Protein AF-A0A7S2Q828-F1 (afdb_monomer_lite)

Sequence (145 aa):
KKAADKLAKEAKARAAALAAEKKAEKKDGAEDKGEEAKKAEEAAEEEEEEVEVDFAGLDIFGAEDVLDLGGGMPLFRDFAPEDWAMLGLRFELHLLAHAFRHDVDDPERPGVHTDHLAFYFQKYFGRALQAKDYGRETVEELVGL

Radius of gyration: 26.67 Å; chains: 1; bounding box: 60×39×65 Å

pLDDT: mean 77.75, std 20.39, range [32.34, 96.88]

Structure (mmCIF, N/CA/C/O backbone):
data_AF-A0A7S2Q828-F1
#
_entry.id   AF-A0A7S2Q828-F1
#
loop_
_atom_site.group_PDB
_atom_site.id
_atom_site.type_symbol
_atom_site.label_atom_id
_atom_site.label_alt_id
_atom_site.label_comp_id
_atom_site.label_asym_id
_atom_site.label_entity_id
_atom_site.label_seq_id
_atom_site.pdbx_PDB_ins_code
_atom_site.Cartn_x
_atom_site.Cartn_y
_atom_site.Cartn_z
_atom_site.occupancy
_atom_site.B_iso_or_equiv
_atom_site.auth_seq_id
_atom_site.auth_comp_id
_atom_site.auth_asym_id
_atom_site.auth_atom_id
_atom_site.pdbx_PDB_model_num
ATOM 1 N N . LYS A 1 1 ? 28.786 7.776 7.416 1.00 54.12 1 LYS A N 1
ATOM 2 C CA . LYS A 1 1 ? 28.414 9.042 6.727 1.00 54.12 1 LYS A CA 1
ATOM 3 C C . LYS A 1 1 ? 29.603 9.740 6.051 1.00 54.12 1 LYS A C 1
ATOM 5 O O . LYS A 1 1 ? 29.590 9.792 4.837 1.00 54.12 1 LYS A O 1
ATOM 10 N N . LYS A 1 2 ? 30.689 10.134 6.745 1.00 53.88 2 LYS A N 1
ATOM 11 C CA . LYS A 1 2 ? 31.824 10.869 6.118 1.00 53.88 2 LYS A CA 1
ATOM 12 C C . LYS A 1 2 ? 32.568 10.165 4.956 1.00 53.88 2 LYS A C 1
ATOM 14 O O . LYS A 1 2 ? 33.152 10.854 4.130 1.00 53.88 2 LYS A O 1
ATOM 19 N N . ALA A 1 3 ? 32.562 8.831 4.880 1.00 51.34 3 ALA A N 1
ATOM 20 C CA . ALA A 1 3 ? 33.223 8.089 3.795 1.00 51.34 3 ALA A CA 1
ATOM 21 C C . ALA A 1 3 ? 32.425 8.098 2.475 1.00 51.34 3 ALA A C 1
ATOM 23 O O . ALA A 1 3 ? 33.013 8.242 1.408 1.00 51.34 3 ALA A O 1
ATOM 24 N N . ALA A 1 4 ? 31.091 8.028 2.550 1.00 54.91 4 ALA A N 1
ATOM 25 C CA . ALA A 1 4 ? 30.215 8.050 1.377 1.00 54.91 4 ALA A CA 1
ATOM 26 C C . ALA A 1 4 ? 30.190 9.440 0.715 1.00 54.91 4 ALA A C 1
ATOM 28 O O . ALA A 1 4 ? 30.289 9.550 -0.504 1.00 54.91 4 ALA A O 1
ATOM 29 N N . ASP A 1 5 ? 30.189 10.505 1.524 1.00 59.19 5 ASP A N 1
ATOM 30 C CA . ASP A 1 5 ? 30.241 11.884 1.019 1.00 59.19 5 ASP A CA 1
ATOM 31 C C . ASP A 1 5 ? 31.585 12.212 0.346 1.00 59.19 5 ASP A C 1
ATOM 33 O O . ASP A 1 5 ? 31.639 13.010 -0.591 1.00 59.19 5 ASP A O 1
ATOM 37 N N . LYS A 1 6 ? 32.683 11.582 0.792 1.00 59.44 6 LYS A N 1
ATOM 38 C CA . LYS A 1 6 ? 34.010 11.743 0.180 1.00 59.44 6 LYS A CA 1
ATOM 39 C C . LYS A 1 6 ? 34.083 11.051 -1.186 1.00 59.44 6 LYS A C 1
ATOM 41 O O . LYS A 1 6 ? 34.536 11.672 -2.145 1.00 59.44 6 LYS A O 1
ATOM 46 N N . LEU A 1 7 ? 33.559 9.828 -1.289 1.00 58.34 7 LEU A N 1
ATOM 47 C CA . LEU A 1 7 ? 33.514 9.063 -2.540 1.00 58.34 7 LEU A CA 1
ATOM 48 C C . LEU A 1 7 ? 32.617 9.728 -3.593 1.00 58.34 7 LEU A C 1
ATOM 50 O O . LEU A 1 7 ? 33.008 9.835 -4.753 1.00 58.34 7 LEU A O 1
ATOM 54 N N . ALA A 1 8 ? 31.467 10.276 -3.189 1.00 65.25 8 ALA A N 1
ATOM 55 C CA . ALA A 1 8 ? 30.589 11.020 -4.093 1.00 65.25 8 ALA A CA 1
ATOM 56 C C . ALA A 1 8 ? 31.247 12.308 -4.627 1.00 65.25 8 ALA A C 1
ATOM 58 O O . ALA A 1 8 ? 31.061 12.686 -5.787 1.00 65.25 8 ALA A O 1
ATOM 59 N N . LYS A 1 9 ? 32.057 12.982 -3.800 1.00 68.19 9 LYS A N 1
ATOM 60 C CA . LYS A 1 9 ? 32.756 14.214 -4.190 1.00 68.19 9 LYS A CA 1
ATOM 61 C C . LYS A 1 9 ? 33.951 13.939 -5.112 1.00 68.19 9 LYS A C 1
ATOM 63 O O . LYS A 1 9 ? 34.165 14.699 -6.055 1.00 68.19 9 LYS A O 1
ATOM 68 N N . GLU A 1 10 ? 34.678 12.844 -4.891 1.00 63.25 10 GLU A N 1
ATOM 69 C CA . GLU A 1 10 ? 35.773 12.390 -5.763 1.00 63.25 10 GLU A CA 1
ATOM 70 C C . GLU A 1 10 ? 35.251 11.880 -7.118 1.00 63.25 10 GLU A C 1
ATOM 72 O O . GLU A 1 10 ? 35.808 12.236 -8.158 1.00 63.25 10 GLU A O 1
ATOM 77 N N . ALA A 1 11 ? 34.125 11.158 -7.138 1.00 60.09 11 ALA A N 1
ATOM 78 C CA . ALA A 1 11 ? 33.477 10.717 -8.374 1.00 60.09 11 ALA A CA 1
ATOM 79 C C . ALA A 1 11 ? 33.010 11.901 -9.240 1.00 60.09 11 ALA A C 1
ATOM 81 O O . ALA A 1 11 ? 33.242 11.929 -10.450 1.00 60.09 11 ALA A O 1
ATOM 82 N N . LYS A 1 12 ? 32.430 12.935 -8.615 1.00 67.88 12 LYS A N 1
ATOM 83 C CA . LYS A 1 12 ? 31.967 14.136 -9.326 1.00 67.88 12 LYS A CA 1
ATOM 84 C C . LYS A 1 12 ? 33.122 14.980 -9.877 1.00 67.88 12 LYS A C 1
ATOM 86 O O . LYS A 1 12 ? 33.007 15.526 -10.973 1.00 67.88 12 LYS A O 1
ATOM 91 N N . ALA A 1 13 ? 34.245 15.057 -9.159 1.00 64.19 13 ALA A N 1
ATOM 92 C CA . ALA A 1 13 ? 35.448 15.741 -9.634 1.00 64.19 13 ALA A CA 1
ATOM 93 C C . ALA A 1 13 ? 36.102 15.006 -10.820 1.00 64.19 13 ALA A C 1
ATOM 95 O O . ALA A 1 13 ? 36.531 15.646 -11.780 1.00 64.19 13 ALA A O 1
ATOM 96 N N . ARG A 1 14 ? 36.113 13.666 -10.798 1.00 66.50 14 ARG A N 1
ATOM 97 C CA . ARG A 1 14 ? 36.682 12.840 -11.873 1.00 66.50 14 ARG A CA 1
ATOM 98 C C . ARG A 1 14 ? 35.833 12.875 -13.148 1.00 66.50 14 ARG A C 1
ATOM 100 O O . ARG A 1 14 ? 36.385 12.981 -14.239 1.00 66.50 14 ARG A O 1
ATOM 107 N N . ALA A 1 15 ? 34.506 12.889 -13.014 1.00 61.84 15 ALA A N 1
ATOM 108 C CA . ALA A 1 15 ? 33.587 13.053 -14.142 1.00 61.84 15 ALA A CA 1
ATOM 109 C C . ALA A 1 15 ? 33.715 14.436 -14.810 1.00 61.84 15 ALA A C 1
ATOM 111 O O . ALA A 1 15 ? 33.681 14.541 -16.035 1.00 61.84 15 ALA A O 1
ATOM 112 N N . ALA A 1 16 ? 33.925 15.496 -14.021 1.00 65.38 16 ALA A N 1
ATOM 113 C CA . ALA A 1 16 ? 34.131 16.844 -14.549 1.00 65.38 16 ALA A CA 1
ATOM 114 C C . ALA A 1 16 ? 35.477 16.996 -15.284 1.00 65.38 16 ALA A C 1
ATOM 116 O O . ALA A 1 16 ? 35.530 17.667 -16.314 1.00 65.38 16 ALA A O 1
ATOM 117 N N . ALA A 1 17 ? 36.541 16.342 -14.802 1.00 62.62 17 ALA A N 1
ATOM 118 C CA . ALA A 1 17 ? 37.846 16.337 -15.466 1.00 62.62 17 ALA A CA 1
ATOM 119 C C . ALA A 1 17 ? 37.803 15.585 -16.809 1.00 62.62 17 ALA A C 1
ATOM 121 O O . ALA A 1 17 ? 38.225 16.128 -17.826 1.00 62.62 17 ALA A O 1
ATOM 122 N N . LEU A 1 18 ? 37.180 14.400 -16.843 1.00 57.97 18 LEU A N 1
ATOM 123 C CA . LEU A 1 18 ? 37.020 13.599 -18.066 1.00 57.97 18 LEU A CA 1
ATOM 124 C C . LEU A 1 18 ? 36.160 14.299 -19.132 1.00 57.97 18 LEU A C 1
ATOM 126 O O . LEU A 1 18 ? 36.413 14.166 -20.329 1.00 57.97 18 LEU A O 1
ATOM 130 N N . ALA A 1 19 ? 35.159 15.078 -18.716 1.00 64.25 19 ALA A N 1
ATOM 131 C CA . ALA A 1 19 ? 34.332 15.862 -19.632 1.00 64.25 19 ALA A CA 1
ATOM 132 C C . ALA A 1 19 ? 35.061 17.099 -20.192 1.00 64.25 19 ALA A C 1
ATOM 134 O O . ALA A 1 19 ? 34.761 17.534 -21.306 1.00 64.25 19 ALA A O 1
ATOM 135 N N . ALA A 1 20 ? 36.008 17.664 -19.437 1.00 61.25 20 ALA A N 1
ATOM 136 C CA . ALA A 1 20 ? 36.848 18.766 -19.897 1.00 61.25 20 ALA A CA 1
ATOM 137 C C . ALA A 1 20 ? 37.927 18.280 -20.881 1.00 61.25 20 ALA A C 1
ATOM 139 O O . ALA A 1 20 ? 38.139 18.931 -21.903 1.00 61.25 20 ALA A O 1
ATOM 140 N N . GLU A 1 21 ? 38.521 17.106 -20.639 1.00 54.66 21 GLU A N 1
ATOM 141 C CA . GLU A 1 21 ? 39.500 16.471 -21.537 1.00 54.66 21 GLU A CA 1
ATOM 142 C C . GLU A 1 21 ? 38.867 16.103 -22.891 1.00 54.66 21 GLU A C 1
ATOM 144 O O . GLU A 1 21 ? 39.352 16.526 -23.940 1.00 54.66 21 GLU A O 1
ATOM 149 N N . LYS A 1 22 ? 37.676 15.479 -22.878 1.00 55.66 22 LYS A N 1
ATOM 150 C CA . LYS A 1 22 ? 36.926 15.146 -24.107 1.00 55.66 22 LYS A CA 1
ATOM 151 C C . LYS A 1 22 ? 36.447 16.366 -24.909 1.00 55.66 22 LYS A C 1
ATOM 153 O O . LYS A 1 22 ? 36.141 16.233 -26.093 1.00 55.66 22 LYS A O 1
ATOM 158 N N . LYS A 1 23 ? 36.346 17.551 -24.291 1.00 54.47 23 LYS A N 1
ATOM 159 C CA . LYS A 1 23 ? 35.996 18.806 -24.985 1.00 54.47 23 LYS A CA 1
ATOM 160 C C . LYS A 1 23 ? 37.216 19.555 -25.520 1.00 54.47 23 LYS A C 1
ATOM 162 O O . LYS A 1 23 ? 37.066 20.285 -26.496 1.00 54.47 23 LYS A O 1
ATOM 167 N N . ALA A 1 24 ? 38.391 19.371 -24.919 1.00 44.09 24 ALA A N 1
ATOM 168 C CA . ALA A 1 24 ? 39.639 19.956 -25.401 1.00 44.09 24 ALA A CA 1
ATOM 169 C C . ALA A 1 24 ? 40.196 19.212 -26.632 1.00 44.09 24 ALA A C 1
ATOM 171 O O . ALA A 1 24 ? 40.738 19.858 -27.521 1.00 44.09 24 ALA A O 1
ATOM 172 N N . GLU A 1 25 ? 39.978 17.895 -26.746 1.00 44.53 25 GLU A N 1
ATOM 173 C CA . GLU A 1 25 ? 40.412 17.100 -27.913 1.00 44.53 25 GLU A CA 1
ATOM 174 C C . GLU A 1 25 ? 39.553 17.284 -29.179 1.00 44.53 25 GLU A C 1
ATOM 176 O O . GLU A 1 25 ? 39.953 16.866 -30.261 1.00 44.53 25 GLU A O 1
ATOM 181 N N . LYS A 1 26 ? 38.376 17.922 -29.094 1.00 45.69 26 LYS A N 1
ATOM 182 C CA . LYS A 1 26 ? 37.412 17.999 -30.213 1.00 45.69 26 LYS A CA 1
ATOM 183 C C . LYS A 1 26 ? 37.469 19.299 -31.023 1.00 45.69 26 LYS A C 1
ATOM 185 O O . LYS A 1 26 ? 36.464 19.704 -31.609 1.00 45.69 26 LYS A O 1
ATOM 190 N N . LYS A 1 27 ? 38.622 19.974 -31.049 1.00 44.56 27 LYS A N 1
ATOM 191 C CA . LYS A 1 27 ? 38.798 21.223 -31.802 1.00 44.56 27 LYS A CA 1
ATOM 192 C C . LYS A 1 27 ? 40.127 21.292 -32.565 1.00 44.56 27 LYS A C 1
ATOM 194 O O . LYS A 1 27 ? 40.841 22.267 -32.397 1.00 44.56 27 LYS A O 1
ATOM 199 N N . ASP A 1 28 ? 40.429 20.298 -33.405 1.00 37.06 28 ASP A N 1
ATOM 200 C CA . ASP A 1 28 ? 41.150 20.531 -34.672 1.00 37.06 28 ASP A CA 1
ATOM 201 C C . ASP A 1 28 ? 41.112 19.312 -35.626 1.00 37.06 28 ASP A C 1
ATOM 203 O O . ASP A 1 28 ? 41.325 18.189 -35.185 1.00 37.06 28 ASP A O 1
ATOM 207 N N . GLY A 1 29 ? 40.840 19.565 -36.917 1.00 32.34 29 GLY A N 1
ATOM 208 C CA . GLY A 1 29 ? 41.130 18.723 -38.104 1.00 32.34 29 GLY A CA 1
ATOM 209 C C . GLY A 1 29 ? 40.473 17.331 -38.208 1.00 32.34 29 GLY A C 1
ATOM 210 O O . GLY A 1 29 ? 40.922 16.391 -37.571 1.00 32.3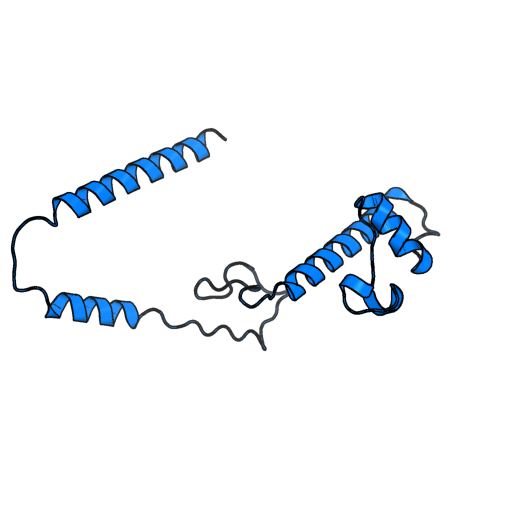4 29 GLY A O 1
ATOM 211 N N . ALA A 1 30 ? 39.352 17.131 -38.909 1.00 46.12 30 ALA A N 1
ATOM 212 C CA . ALA A 1 30 ? 39.180 17.066 -40.374 1.00 46.12 30 ALA A CA 1
ATOM 213 C C . ALA A 1 30 ? 39.611 15.725 -41.021 1.00 46.12 30 ALA A C 1
ATOM 215 O O . ALA A 1 30 ? 40.792 15.418 -41.094 1.00 46.12 30 ALA A O 1
ATOM 216 N N . GLU A 1 31 ? 38.589 15.007 -41.516 1.00 41.44 31 GLU A N 1
ATOM 217 C CA . GLU A 1 31 ? 38.597 14.064 -42.652 1.00 41.44 31 GLU A CA 1
ATOM 218 C C . GLU A 1 31 ? 39.524 12.836 -42.566 1.00 41.44 31 GLU A C 1
ATOM 220 O O . GLU A 1 31 ? 40.671 12.916 -42.974 1.00 41.44 31 GLU A O 1
ATOM 225 N N . ASP A 1 32 ? 38.976 11.708 -42.074 1.00 44.22 32 ASP A N 1
ATOM 226 C CA . ASP A 1 32 ? 39.298 10.289 -42.410 1.00 44.22 32 ASP A CA 1
ATOM 227 C C . ASP A 1 32 ? 39.145 9.365 -41.174 1.00 44.22 32 ASP A C 1
ATOM 229 O O . ASP A 1 32 ? 40.099 8.814 -40.638 1.00 44.22 32 ASP A O 1
ATOM 233 N N . LYS A 1 33 ? 37.928 9.2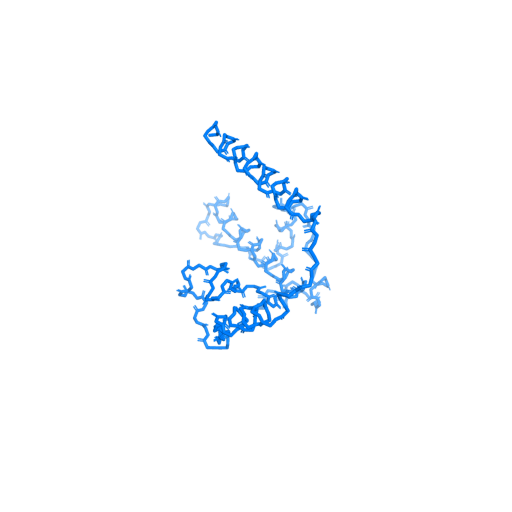80 -40.614 1.00 40.38 33 LYS A N 1
ATOM 234 C CA . LYS A 1 33 ? 37.583 8.441 -39.436 1.00 40.38 33 LYS A CA 1
ATOM 235 C C . LYS A 1 33 ? 36.142 7.902 -39.488 1.00 40.38 33 LYS A C 1
ATOM 237 O O . LYS A 1 33 ? 35.558 7.552 -38.466 1.00 40.38 33 LYS A O 1
ATOM 242 N N . GLY A 1 34 ? 35.536 7.901 -40.677 1.00 37.41 34 GLY A N 1
ATOM 243 C CA . GLY A 1 34 ? 34.114 7.592 -40.861 1.00 37.41 34 GLY A CA 1
ATOM 244 C C . GLY A 1 34 ? 33.772 6.099 -40.850 1.00 37.41 34 GLY A C 1
ATOM 245 O O . GLY A 1 34 ? 32.672 5.748 -40.439 1.00 37.41 34 GLY A O 1
ATOM 246 N N . GLU A 1 35 ? 34.691 5.222 -41.267 1.00 41.41 35 GLU A N 1
ATOM 247 C CA . GLU A 1 35 ? 34.411 3.781 -41.409 1.00 41.41 35 GLU A CA 1
ATOM 248 C C . GLU A 1 35 ? 34.763 2.950 -40.166 1.00 41.41 35 GLU A C 1
ATOM 250 O O . GLU A 1 35 ? 33.999 2.059 -39.805 1.00 41.41 35 GLU A O 1
ATOM 255 N N . GLU A 1 36 ? 35.848 3.257 -39.446 1.00 40.53 36 GLU A N 1
ATOM 256 C CA . GLU A 1 36 ? 36.191 2.538 -38.202 1.00 40.53 36 GLU A CA 1
ATOM 257 C C . GLU A 1 36 ? 35.278 2.907 -37.026 1.00 40.53 36 GLU A C 1
ATOM 259 O O . GLU A 1 36 ? 34.985 2.056 -36.191 1.00 40.53 36 GLU A O 1
ATOM 264 N N . ALA A 1 37 ? 34.776 4.148 -36.977 1.00 45.31 37 ALA A N 1
ATOM 265 C CA . ALA A 1 37 ? 33.814 4.560 -35.957 1.00 45.31 37 ALA A CA 1
ATOM 266 C C . ALA A 1 37 ? 32.455 3.872 -36.151 1.00 45.31 37 ALA A C 1
ATOM 268 O O . ALA A 1 37 ? 31.872 3.421 -35.175 1.00 45.31 37 ALA A O 1
ATOM 269 N N . LYS A 1 38 ? 31.999 3.701 -37.401 1.00 47.97 38 LYS A N 1
ATOM 270 C CA . LYS A 1 38 ? 30.752 2.983 -37.701 1.00 47.97 38 LYS A CA 1
ATOM 271 C C . LYS A 1 38 ? 30.829 1.496 -37.373 1.00 47.97 38 LYS A C 1
ATOM 273 O O . LYS A 1 38 ? 29.878 0.952 -36.839 1.00 47.97 38 LYS A O 1
ATOM 278 N N . LYS A 1 39 ? 31.972 0.860 -37.634 1.00 45.78 39 LYS A N 1
ATOM 279 C CA . LYS A 1 39 ? 32.158 -0.575 -37.385 1.00 45.78 39 LYS A CA 1
ATOM 280 C C . LYS A 1 39 ? 32.342 -0.914 -35.900 1.00 45.78 39 LYS A C 1
ATOM 282 O O . LYS A 1 39 ? 32.043 -2.026 -35.490 1.00 45.78 39 LYS A O 1
ATOM 287 N N . ALA A 1 40 ? 32.834 0.036 -35.103 1.00 46.09 40 ALA A N 1
ATOM 288 C CA . ALA A 1 40 ? 32.906 -0.084 -33.647 1.00 46.09 40 ALA A CA 1
ATOM 289 C C . ALA A 1 40 ? 31.582 0.283 -32.952 1.00 46.09 40 ALA A C 1
ATOM 291 O O . ALA A 1 40 ? 31.326 -0.210 -31.861 1.00 46.09 40 ALA A O 1
ATOM 292 N N . GLU A 1 41 ? 30.754 1.129 -33.573 1.00 44.41 41 GLU A N 1
ATOM 293 C CA . GLU A 1 41 ? 29.400 1.445 -33.102 1.00 44.41 41 GLU A CA 1
ATOM 294 C C . GLU A 1 41 ? 28.435 0.293 -33.438 1.00 44.41 41 GLU A C 1
ATOM 296 O O . GLU A 1 41 ? 27.753 -0.173 -32.538 1.00 44.41 41 GLU A O 1
ATOM 301 N N . GLU A 1 42 ? 28.503 -0.294 -34.644 1.00 40.44 42 GLU A N 1
ATOM 302 C CA . GLU A 1 42 ? 27.748 -1.514 -35.004 1.00 40.44 42 GLU A CA 1
ATOM 303 C C . GLU A 1 42 ? 28.164 -2.741 -34.169 1.00 40.44 42 GLU A C 1
ATOM 305 O O . GLU A 1 42 ? 27.307 -3.515 -33.763 1.00 40.44 42 GLU A O 1
ATOM 310 N N . ALA A 1 43 ? 29.451 -2.905 -33.832 1.00 43.16 43 ALA A N 1
ATOM 311 C CA . ALA A 1 43 ? 29.906 -4.023 -32.993 1.00 43.16 43 ALA A CA 1
ATOM 312 C C . ALA A 1 43 ? 29.620 -3.836 -31.488 1.00 43.16 43 ALA A C 1
ATOM 314 O O . ALA A 1 43 ? 29.617 -4.813 -30.747 1.00 43.16 43 ALA A O 1
ATOM 315 N N . ALA A 1 44 ? 29.402 -2.599 -31.026 1.00 43.81 44 ALA A N 1
ATOM 316 C CA . ALA A 1 44 ? 28.953 -2.322 -29.659 1.00 43.81 44 ALA A CA 1
ATOM 317 C C . ALA A 1 44 ? 27.420 -2.379 -29.527 1.00 43.81 44 ALA A C 1
ATOM 319 O O . ALA A 1 44 ? 26.920 -2.559 -28.422 1.00 43.81 44 ALA A O 1
ATOM 320 N N . GLU A 1 45 ? 26.694 -2.239 -30.639 1.00 42.81 45 GLU A N 1
ATOM 321 C CA . GLU A 1 45 ? 25.239 -2.413 -30.723 1.00 42.81 45 GLU A CA 1
ATOM 322 C C . GLU A 1 45 ? 24.848 -3.899 -30.913 1.00 42.81 45 GLU A C 1
ATOM 324 O O . GLU A 1 45 ? 23.741 -4.285 -30.559 1.00 42.81 45 GLU A O 1
ATOM 329 N N . GLU A 1 46 ? 25.764 -4.758 -31.392 1.00 39.91 46 GLU A N 1
ATOM 330 C CA . GLU A 1 46 ? 25.558 -6.215 -31.550 1.00 39.91 46 GLU A CA 1
ATOM 331 C C . GLU A 1 46 ? 25.830 -7.063 -30.283 1.00 39.91 46 GLU A C 1
ATOM 333 O O . GLU A 1 46 ? 25.522 -8.254 -30.288 1.00 39.91 46 GLU A O 1
ATOM 338 N N . GLU A 1 47 ? 26.386 -6.498 -29.200 1.00 43.69 47 GLU A N 1
ATOM 339 C CA . GLU A 1 47 ? 26.756 -7.247 -27.974 1.00 43.69 47 GLU A CA 1
ATOM 340 C C . GLU A 1 47 ? 25.933 -6.883 -26.720 1.00 43.69 47 GLU A C 1
ATOM 342 O O . GLU A 1 47 ? 26.192 -7.409 -25.636 1.00 43.69 47 GLU A O 1
ATOM 347 N N . GLU A 1 48 ? 24.894 -6.050 -26.845 1.00 49.50 48 GLU A N 1
ATOM 348 C CA . GLU A 1 48 ? 23.731 -6.201 -25.966 1.00 49.50 48 GLU A CA 1
ATOM 349 C C . GLU A 1 48 ? 22.938 -7.386 -26.517 1.00 49.50 48 GLU A C 1
ATOM 351 O O . GLU A 1 48 ? 21.990 -7.226 -27.279 1.00 49.50 48 GLU A O 1
ATOM 356 N N . GLU A 1 49 ? 23.367 -8.605 -26.168 1.00 51.06 49 GLU A N 1
ATOM 357 C CA . GLU A 1 49 ? 22.460 -9.751 -26.167 1.00 51.06 49 GLU A CA 1
ATOM 358 C C . GLU A 1 49 ? 21.236 -9.274 -25.376 1.00 51.06 49 GLU A C 1
ATOM 360 O O . GLU A 1 49 ? 21.322 -9.109 -24.156 1.00 51.06 49 GLU A O 1
ATOM 365 N N . GLU A 1 50 ? 20.146 -8.920 -26.069 1.00 57.94 50 GLU A N 1
ATOM 366 C CA . GLU A 1 50 ? 18.880 -8.581 -25.435 1.00 57.94 50 GLU A CA 1
ATOM 367 C C . GLU A 1 50 ? 18.525 -9.801 -24.595 1.00 57.94 50 GLU A C 1
ATOM 369 O O . GLU A 1 50 ? 18.078 -10.828 -25.107 1.00 57.94 50 GLU A O 1
ATOM 374 N N . VAL A 1 51 ? 18.823 -9.726 -23.297 1.00 64.56 51 VAL A N 1
ATOM 375 C CA . VAL A 1 51 ? 18.424 -10.745 -22.343 1.00 64.56 51 VAL A CA 1
ATOM 376 C C . VAL A 1 51 ? 16.908 -10.633 -22.284 1.00 64.56 51 VAL A C 1
ATOM 378 O O . VAL A 1 51 ? 16.353 -9.827 -21.537 1.00 64.56 51 VAL A O 1
ATOM 381 N N . GLU A 1 52 ? 16.239 -11.386 -23.155 1.00 72.88 52 GLU A N 1
ATOM 382 C CA . GLU A 1 52 ? 14.793 -11.519 -23.170 1.00 72.88 52 GLU A CA 1
ATOM 383 C C . GLU A 1 52 ? 14.392 -12.232 -21.878 1.00 72.88 52 GLU A C 1
ATOM 385 O O . GLU A 1 52 ? 14.445 -13.458 -21.754 1.00 72.88 52 GLU A O 1
ATOM 390 N N . VAL A 1 53 ? 14.035 -11.441 -20.870 1.00 79.81 53 VAL A N 1
ATOM 391 C CA . VAL A 1 53 ? 13.462 -11.955 -19.630 1.00 79.81 53 VAL A CA 1
ATOM 392 C C . VAL A 1 53 ? 12.025 -12.384 -19.925 1.00 79.81 53 VAL A C 1
ATOM 394 O O . VAL A 1 53 ? 11.173 -11.559 -20.254 1.00 79.81 53 VAL A O 1
ATOM 397 N N . ASP A 1 54 ? 11.733 -13.679 -19.790 1.00 83.44 54 ASP A N 1
ATOM 398 C CA . ASP A 1 54 ? 10.362 -14.193 -19.854 1.00 83.44 54 ASP A CA 1
ATOM 399 C C . ASP A 1 54 ? 9.605 -13.862 -18.558 1.00 83.44 54 ASP A C 1
ATOM 401 O O . ASP A 1 54 ? 9.630 -14.614 -17.582 1.00 83.44 54 ASP A O 1
ATOM 405 N N . PHE A 1 55 ? 8.896 -12.732 -18.555 1.00 84.25 55 PHE A N 1
ATOM 406 C CA . PHE A 1 55 ? 8.047 -12.321 -17.432 1.00 84.25 55 PHE A CA 1
ATOM 407 C C . PHE A 1 55 ? 6.857 -13.257 -17.187 1.00 84.25 55 PHE A C 1
ATOM 409 O O . PHE A 1 55 ? 6.328 -13.273 -16.076 1.00 84.25 55 PHE A O 1
ATOM 416 N N . ALA A 1 56 ? 6.409 -14.029 -18.184 1.00 83.94 56 ALA A N 1
ATOM 417 C CA . ALA A 1 56 ? 5.248 -14.904 -18.031 1.00 83.94 56 ALA A CA 1
ATOM 418 C C . ALA A 1 56 ? 5.594 -16.185 -17.255 1.00 83.94 56 ALA A C 1
ATOM 420 O O . ALA A 1 56 ? 4.756 -16.698 -16.511 1.00 83.94 56 ALA A O 1
ATOM 421 N N . GLY A 1 57 ? 6.819 -16.691 -17.425 1.00 83.81 57 GLY A N 1
ATOM 422 C CA . GLY A 1 57 ? 7.346 -17.866 -16.727 1.00 83.81 57 GLY A CA 1
ATOM 423 C C . GLY A 1 57 ? 8.139 -17.566 -15.449 1.00 83.81 57 GLY A C 1
ATOM 424 O O . GLY A 1 57 ? 8.566 -18.504 -14.774 1.00 83.81 57 GLY A O 1
ATOM 425 N N . LEU A 1 58 ? 8.353 -16.291 -15.114 1.00 87.75 58 LEU A N 1
ATOM 426 C CA . LEU A 1 58 ? 9.205 -15.874 -14.002 1.00 87.75 58 LEU A CA 1
ATOM 427 C C . LEU A 1 58 ? 8.637 -16.275 -12.628 1.00 87.75 58 LEU A C 1
ATOM 429 O O . LEU A 1 58 ? 7.521 -15.902 -12.260 1.00 87.75 58 LEU A O 1
ATOM 433 N N . ASP A 1 59 ? 9.452 -16.953 -11.813 1.00 89.75 59 ASP A N 1
ATOM 434 C CA . ASP A 1 59 ? 9.165 -17.143 -10.387 1.00 89.75 59 ASP A CA 1
ATOM 435 C C . ASP A 1 59 ? 9.499 -15.869 -9.597 1.00 89.75 59 ASP A C 1
ATOM 437 O O . ASP A 1 59 ? 10.632 -15.637 -9.171 1.00 89.75 59 ASP A O 1
ATOM 441 N N . ILE A 1 60 ? 8.478 -15.045 -9.375 1.00 89.50 60 ILE A N 1
ATOM 442 C CA . ILE A 1 60 ? 8.598 -13.764 -8.670 1.00 89.50 60 ILE A CA 1
ATOM 443 C C . ILE A 1 60 ? 9.052 -13.891 -7.207 1.00 89.50 60 ILE A C 1
ATOM 445 O O . ILE A 1 60 ? 9.547 -12.916 -6.646 1.00 89.50 60 ILE A O 1
ATOM 449 N N . PHE A 1 61 ? 8.879 -15.053 -6.567 1.00 90.00 61 PHE A N 1
ATOM 450 C CA . PHE A 1 61 ? 9.300 -15.260 -5.175 1.00 90.00 61 PHE A CA 1
ATOM 451 C C . PHE A 1 61 ? 10.743 -15.758 -5.070 1.00 90.00 61 PHE A C 1
ATOM 453 O O . PHE A 1 61 ? 11.347 -15.643 -4.003 1.00 90.00 61 PHE A O 1
ATOM 460 N N . GLY A 1 62 ? 11.284 -16.299 -6.163 1.00 88.81 62 GLY A N 1
ATOM 461 C CA . GLY A 1 62 ? 12.671 -16.737 -6.285 1.00 88.81 62 GLY A CA 1
ATOM 462 C C . GLY A 1 62 ? 13.629 -15.659 -6.799 1.00 88.81 62 GLY A C 1
ATOM 463 O O . GLY A 1 62 ? 14.829 -15.913 -6.857 1.00 88.81 62 GLY A O 1
ATOM 464 N N . ALA A 1 63 ? 13.132 -14.474 -7.169 1.00 89.31 63 ALA A N 1
ATOM 465 C CA . ALA A 1 63 ? 13.963 -13.379 -7.663 1.00 89.31 63 ALA A CA 1
ATOM 466 C C . ALA A 1 63 ? 14.938 -12.877 -6.579 1.00 89.31 63 ALA A C 1
ATOM 468 O O . ALA A 1 63 ? 14.515 -12.386 -5.530 1.00 89.31 63 ALA A O 1
ATOM 469 N N . GLU A 1 64 ? 16.246 -12.988 -6.838 1.00 89.69 64 GLU A N 1
ATOM 470 C CA . GLU A 1 64 ? 17.295 -12.541 -5.908 1.00 89.69 64 GLU A CA 1
ATOM 471 C C . GLU A 1 64 ? 17.443 -11.012 -5.883 1.00 89.69 64 GLU A C 1
ATOM 473 O O . GLU A 1 64 ? 17.594 -10.427 -4.807 1.00 89.69 64 GLU A O 1
ATOM 478 N N . ASP A 1 65 ? 17.363 -10.363 -7.051 1.00 92.31 65 ASP A N 1
ATOM 479 C CA . ASP A 1 65 ? 17.388 -8.908 -7.196 1.00 92.31 65 ASP A CA 1
ATOM 480 C C . ASP A 1 65 ? 16.177 -8.426 -8.006 1.00 92.31 65 ASP A C 1
ATOM 482 O O . ASP A 1 65 ? 16.031 -8.688 -9.195 1.00 92.31 65 ASP A O 1
ATOM 486 N N . VAL A 1 66 ? 15.283 -7.688 -7.350 1.00 92.19 66 VAL A N 1
ATOM 487 C CA . VAL A 1 66 ? 14.079 -7.130 -7.985 1.00 92.19 66 VAL A CA 1
ATOM 488 C C . VAL A 1 66 ? 14.384 -5.973 -8.942 1.00 92.19 66 VAL A C 1
ATOM 490 O O . VAL A 1 66 ? 13.502 -5.562 -9.699 1.00 92.19 66 VAL A O 1
ATOM 493 N N . LEU A 1 67 ? 15.596 -5.413 -8.883 1.00 94.00 67 LEU A N 1
ATOM 494 C CA . LEU A 1 67 ? 16.048 -4.326 -9.749 1.00 94.00 67 LEU A CA 1
ATOM 495 C C . LEU A 1 67 ? 16.757 -4.829 -11.009 1.00 94.00 67 LEU A C 1
ATOM 497 O O . LEU A 1 67 ? 16.914 -4.043 -11.942 1.00 94.00 67 LEU A O 1
ATOM 501 N N . ASP A 1 68 ? 17.148 -6.102 -11.043 1.00 92.06 68 ASP A N 1
ATOM 502 C CA . ASP A 1 68 ? 17.830 -6.716 -12.178 1.00 92.06 68 ASP A CA 1
ATOM 503 C C . ASP A 1 68 ? 17.507 -8.213 -12.268 1.00 92.06 68 ASP A C 1
ATOM 505 O O . ASP A 1 68 ? 18.089 -9.051 -11.582 1.00 92.06 68 ASP A O 1
ATOM 509 N N . LEU A 1 69 ? 16.570 -8.545 -13.152 1.00 88.88 69 LEU A N 1
ATOM 510 C CA . LEU A 1 69 ? 16.207 -9.916 -13.507 1.00 88.88 69 LEU A CA 1
ATOM 511 C C . LEU A 1 69 ? 17.088 -10.489 -14.632 1.00 88.88 6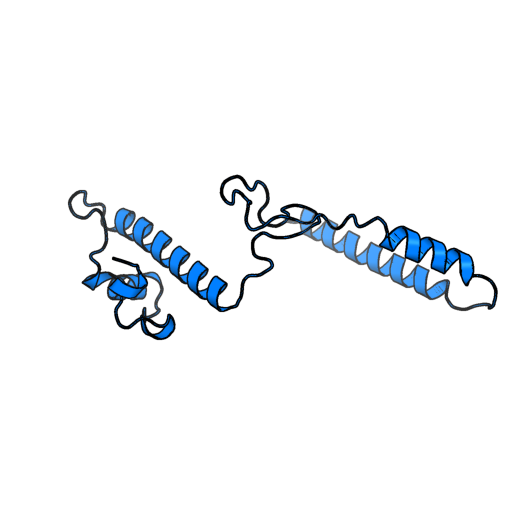9 LEU A C 1
ATOM 513 O O . LEU A 1 69 ? 16.859 -11.612 -15.080 1.00 88.88 69 LEU A O 1
ATOM 517 N N . GLY A 1 70 ? 18.068 -9.716 -15.106 1.00 85.50 70 GLY A N 1
ATOM 518 C CA . GLY A 1 70 ? 18.835 -9.959 -16.321 1.00 85.50 70 GLY A CA 1
ATOM 519 C C . GLY A 1 70 ? 18.835 -8.717 -17.214 1.00 85.50 70 GLY A C 1
ATOM 520 O O . GLY A 1 70 ? 17.805 -8.065 -17.392 1.00 85.50 70 GLY A O 1
ATOM 521 N N . GLY A 1 71 ? 19.999 -8.363 -17.766 1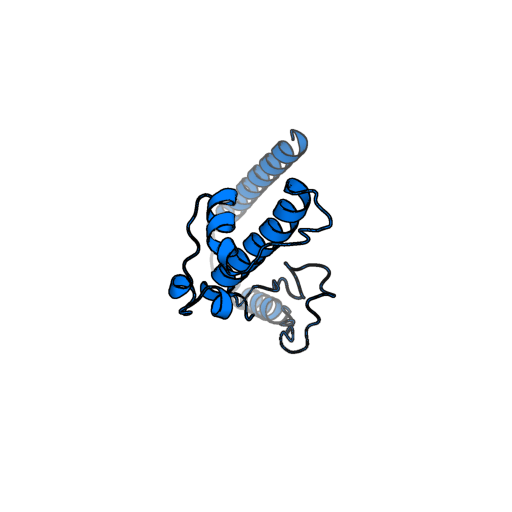.00 84.31 71 GLY A N 1
ATOM 522 C CA . GLY A 1 71 ? 20.135 -7.215 -18.672 1.00 84.31 71 GLY A CA 1
ATOM 523 C C . GLY A 1 71 ? 19.798 -5.855 -18.040 1.00 84.31 71 GLY A C 1
ATOM 524 O O . GLY A 1 71 ? 19.456 -4.920 -18.761 1.00 84.31 71 GLY A O 1
ATOM 525 N N . GLY A 1 72 ? 19.842 -5.724 -16.707 1.00 87.12 72 GLY A N 1
ATOM 526 C CA . GLY A 1 72 ? 19.466 -4.497 -15.998 1.00 87.12 72 GLY A CA 1
ATOM 527 C C . GLY A 1 72 ? 17.954 -4.260 -15.933 1.00 87.12 72 GLY A C 1
ATOM 528 O O . GLY A 1 72 ? 17.518 -3.120 -15.747 1.00 87.12 72 GLY A O 1
ATOM 529 N N . MET A 1 73 ? 17.142 -5.303 -16.136 1.00 90.56 73 MET A N 1
ATOM 530 C CA . MET A 1 73 ? 15.692 -5.182 -16.238 1.00 90.56 73 MET A CA 1
ATOM 531 C C . MET A 1 73 ? 14.998 -5.387 -14.880 1.00 90.56 73 MET A C 1
ATOM 533 O O . MET A 1 73 ? 15.046 -6.491 -14.341 1.00 90.56 73 MET A O 1
ATOM 537 N N . PRO A 1 74 ? 14.305 -4.379 -14.316 1.00 93.50 74 PRO A N 1
ATOM 538 C CA . PRO A 1 74 ? 13.625 -4.535 -13.034 1.00 93.50 74 PRO A CA 1
ATOM 539 C C . PRO A 1 74 ? 12.298 -5.291 -13.175 1.00 93.50 74 PRO A C 1
ATOM 541 O O . PRO A 1 74 ? 11.600 -5.173 -14.182 1.00 93.50 74 PRO A O 1
ATOM 544 N N . LEU A 1 75 ? 11.879 -5.970 -12.103 1.00 92.88 75 LEU A N 1
ATOM 545 C CA . LEU A 1 75 ? 10.619 -6.726 -12.043 1.00 92.88 75 LEU A CA 1
ATOM 546 C C . LEU A 1 75 ? 9.375 -5.871 -12.322 1.00 92.88 75 LEU A C 1
ATOM 548 O O . LEU A 1 75 ? 8.389 -6.349 -12.871 1.00 92.88 75 LEU A O 1
ATOM 552 N N . PHE A 1 76 ? 9.420 -4.597 -11.945 1.00 92.62 76 PHE A N 1
ATOM 553 C CA . PHE A 1 76 ? 8.317 -3.647 -12.097 1.00 92.62 76 PHE A CA 1
ATOM 554 C C . PHE A 1 76 ? 8.440 -2.780 -13.359 1.00 92.62 76 PHE A C 1
ATOM 556 O O . PHE A 1 76 ? 7.813 -1.724 -13.425 1.00 92.62 76 PHE A O 1
ATOM 563 N N . ARG A 1 77 ? 9.261 -3.178 -14.345 1.00 91.62 77 ARG A N 1
ATOM 564 C CA . ARG A 1 77 ? 9.498 -2.400 -15.575 1.00 91.62 77 ARG A CA 1
ATOM 565 C C . ARG A 1 77 ? 8.203 -1.945 -16.249 1.00 91.62 77 ARG A C 1
ATOM 567 O O . ARG A 1 77 ? 8.101 -0.779 -16.619 1.00 91.62 77 ARG A O 1
ATOM 574 N N . ASP A 1 78 ? 7.233 -2.849 -16.352 1.00 91.62 78 ASP A N 1
ATOM 575 C CA . ASP A 1 78 ? 5.975 -2.617 -17.067 1.00 91.62 78 ASP A CA 1
ATOM 576 C C . ASP A 1 78 ? 4.820 -2.179 -16.150 1.00 91.62 78 ASP A C 1
ATOM 578 O O . ASP A 1 78 ? 3.670 -2.144 -16.583 1.00 91.62 78 ASP A O 1
ATOM 582 N N . PHE A 1 79 ? 5.095 -1.829 -14.886 1.00 94.56 79 PHE A N 1
ATOM 583 C CA . PHE A 1 79 ? 4.051 -1.354 -13.975 1.00 94.56 79 PHE A CA 1
ATOM 584 C C . PHE A 1 79 ? 3.464 -0.026 -14.455 1.00 94.56 79 PHE A C 1
ATOM 586 O O . PHE A 1 79 ? 4.152 0.998 -14.541 1.00 94.56 79 PHE A O 1
ATOM 593 N N . ALA A 1 80 ? 2.155 -0.028 -14.665 1.00 96.12 80 ALA A N 1
ATOM 594 C CA . ALA A 1 80 ? 1.362 1.160 -14.898 1.00 96.12 80 ALA A CA 1
ATOM 595 C C . ALA A 1 80 ? 1.059 1.885 -13.567 1.00 96.12 80 ALA A C 1
ATOM 597 O O . ALA A 1 80 ? 1.241 1.326 -12.478 1.00 96.12 80 ALA A O 1
ATOM 598 N N . PRO A 1 81 ? 0.586 3.146 -13.603 1.00 95.94 81 PRO A N 1
ATOM 599 C CA . PRO A 1 81 ? 0.169 3.867 -12.398 1.00 95.94 81 PRO A CA 1
ATOM 600 C C . PRO A 1 81 ? -0.825 3.086 -11.524 1.00 95.94 81 PRO A C 1
ATOM 602 O O . PRO A 1 81 ? -0.783 3.178 -10.297 1.00 95.94 81 PRO A O 1
ATOM 605 N N . GLU A 1 82 ? -1.693 2.293 -12.147 1.00 94.94 82 GLU A N 1
ATOM 606 C CA . GLU A 1 82 ? -2.682 1.447 -11.489 1.00 94.94 82 GLU A CA 1
ATOM 607 C C . GLU A 1 82 ? -2.026 0.310 -10.694 1.00 94.94 82 GLU A C 1
ATOM 609 O O . GLU A 1 82 ? -2.442 0.034 -9.566 1.00 94.94 82 GLU A O 1
ATOM 614 N N . ASP A 1 83 ? -0.962 -0.301 -11.224 1.00 95.19 83 ASP A N 1
ATOM 615 C CA . ASP A 1 83 ? -0.200 -1.344 -10.528 1.00 95.19 83 ASP A CA 1
ATOM 616 C C . ASP A 1 83 ? 0.469 -0.779 -9.275 1.00 95.19 83 ASP A C 1
ATOM 618 O O . ASP A 1 83 ? 0.408 -1.381 -8.201 1.00 95.19 83 ASP A O 1
ATOM 622 N N . TRP A 1 84 ? 1.025 0.433 -9.372 1.00 95.81 84 TRP A N 1
ATOM 623 C CA . TRP A 1 84 ? 1.584 1.144 -8.223 1.00 95.81 84 TRP A CA 1
ATOM 624 C C . TRP A 1 84 ? 0.524 1.497 -7.180 1.00 95.81 84 TRP A C 1
ATOM 626 O O . TRP A 1 84 ? 0.765 1.340 -5.980 1.00 95.81 84 TRP A O 1
ATOM 636 N N . ALA A 1 85 ? -0.659 1.938 -7.614 1.00 94.81 85 ALA A N 1
ATOM 637 C CA . ALA A 1 85 ? -1.767 2.236 -6.713 1.00 94.81 85 ALA A CA 1
ATOM 638 C C . ALA A 1 85 ? -2.240 0.977 -5.966 1.00 94.81 85 ALA A C 1
ATOM 640 O O . ALA A 1 85 ? -2.456 1.019 -4.750 1.00 94.81 85 ALA A O 1
ATOM 641 N N .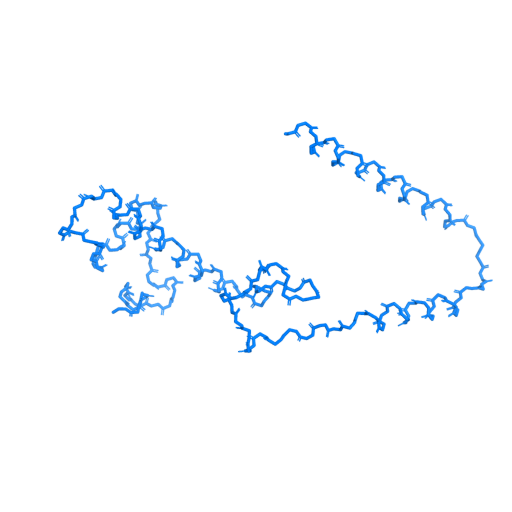 MET A 1 86 ? -2.352 -0.152 -6.670 1.00 94.50 86 MET A N 1
ATOM 642 C CA . MET A 1 86 ? -2.743 -1.436 -6.088 1.00 94.50 86 MET A CA 1
ATOM 643 C C . MET A 1 86 ? -1.663 -2.014 -5.172 1.00 94.50 86 MET A C 1
ATOM 645 O O . MET A 1 86 ? -1.988 -2.514 -4.093 1.00 94.50 86 MET A O 1
ATOM 649 N N . LEU A 1 87 ? -0.388 -1.930 -5.557 1.00 95.44 87 LEU A N 1
ATOM 650 C CA . LEU A 1 87 ? 0.737 -2.338 -4.716 1.00 95.44 87 LEU A CA 1
ATOM 651 C C . LEU A 1 87 ? 0.766 -1.528 -3.417 1.00 95.44 87 LEU A C 1
ATOM 653 O O . LEU A 1 87 ? 0.864 -2.111 -2.337 1.00 95.44 87 LEU A O 1
ATOM 657 N N . GLY A 1 88 ? 0.635 -0.202 -3.516 1.00 95.88 88 GLY A N 1
ATOM 658 C CA . GLY A 1 88 ? 0.586 0.692 -2.362 1.00 95.88 88 GLY A CA 1
ATOM 659 C C . GLY A 1 88 ? -0.539 0.316 -1.400 1.00 95.88 88 GLY A C 1
ATOM 660 O O . GLY A 1 88 ? -0.281 0.091 -0.218 1.00 95.88 88 GLY A O 1
ATOM 661 N N . LEU A 1 89 ? -1.758 0.134 -1.922 1.00 96.25 89 LEU A N 1
ATOM 662 C CA . LEU A 1 89 ? -2.906 -0.293 -1.121 1.00 96.25 89 LEU A CA 1
ATOM 663 C C . LEU A 1 89 ? -2.649 -1.634 -0.419 1.00 96.25 89 LEU A C 1
ATOM 665 O O . LEU A 1 89 ? -2.897 -1.768 0.779 1.00 96.25 89 LEU A O 1
ATOM 669 N N . ARG A 1 90 ? -2.144 -2.639 -1.146 1.00 95.38 90 ARG A N 1
ATOM 670 C CA . ARG A 1 90 ? -1.845 -3.966 -0.580 1.00 95.38 90 ARG A CA 1
ATOM 671 C C . ARG A 1 90 ? -0.806 -3.883 0.530 1.00 95.38 90 ARG A C 1
ATOM 673 O O . ARG A 1 90 ? -0.965 -4.535 1.559 1.00 95.38 90 ARG A O 1
ATOM 680 N N . PHE A 1 91 ? 0.231 -3.075 0.338 1.00 96.50 91 PHE A N 1
ATOM 681 C CA . PHE A 1 91 ? 1.273 -2.875 1.335 1.00 96.50 91 PHE A CA 1
ATOM 682 C C . PHE A 1 91 ? 0.728 -2.207 2.603 1.00 96.50 91 PHE A C 1
ATOM 684 O O . PHE A 1 91 ? 0.986 -2.677 3.710 1.00 96.50 91 PHE A O 1
ATOM 691 N N . GLU A 1 92 ? -0.086 -1.163 2.464 1.00 96.38 92 GLU A N 1
ATOM 692 C CA . GLU A 1 92 ? -0.723 -0.491 3.602 1.00 96.38 92 GLU A CA 1
ATOM 693 C C . GLU A 1 92 ? -1.677 -1.422 4.359 1.00 96.38 92 GLU A C 1
ATOM 695 O O . GLU A 1 92 ? -1.631 -1.483 5.587 1.00 96.38 92 GLU A O 1
ATOM 700 N N . LEU A 1 93 ? -2.507 -2.194 3.650 1.00 95.62 93 LEU A N 1
ATOM 701 C CA . LEU A 1 93 ? -3.402 -3.178 4.266 1.00 95.62 93 LEU A CA 1
ATOM 702 C C . LEU A 1 93 ? -2.623 -4.284 4.991 1.00 95.62 93 LEU A C 1
ATOM 704 O O . LEU A 1 93 ? -3.002 -4.678 6.095 1.00 95.62 93 LEU A O 1
ATOM 708 N N . HIS A 1 94 ? -1.513 -4.749 4.410 1.00 95.44 94 HIS A N 1
ATOM 709 C CA . HIS A 1 94 ? -0.617 -5.714 5.043 1.00 95.44 94 HIS A CA 1
ATOM 710 C C . HIS A 1 94 ? -0.033 -5.154 6.347 1.00 95.44 94 HIS A C 1
ATOM 712 O O . HIS A 1 94 ? -0.153 -5.781 7.401 1.00 95.44 94 HIS A O 1
ATOM 718 N N . LEU A 1 95 ? 0.528 -3.942 6.309 1.00 96.19 95 LEU A N 1
ATOM 719 C CA . LEU A 1 95 ? 1.054 -3.281 7.504 1.00 96.19 95 LEU A CA 1
ATOM 720 C C . LEU A 1 95 ? -0.026 -3.057 8.565 1.00 96.19 95 LEU A C 1
ATOM 722 O O . LEU A 1 95 ? 0.234 -3.288 9.743 1.00 96.19 95 LEU A O 1
ATOM 726 N N . LEU A 1 96 ? -1.235 -2.659 8.164 1.00 95.81 96 LEU A N 1
ATOM 727 C CA . LEU A 1 96 ? -2.365 -2.485 9.072 1.00 95.81 96 LEU A CA 1
ATOM 728 C C . LEU A 1 96 ? -2.720 -3.792 9.775 1.00 95.81 96 LEU A C 1
ATOM 730 O O . LEU A 1 96 ? -2.886 -3.786 10.991 1.00 95.81 96 LEU A O 1
ATOM 734 N N . ALA A 1 97 ? -2.810 -4.909 9.049 1.00 93.69 97 ALA A N 1
ATOM 735 C CA . ALA A 1 97 ? -3.123 -6.206 9.645 1.00 93.69 97 ALA A CA 1
ATOM 736 C C . ALA A 1 97 ? -2.086 -6.608 10.708 1.00 93.69 97 ALA A C 1
ATOM 738 O O . ALA A 1 97 ? -2.442 -7.076 11.793 1.00 93.69 97 ALA A O 1
ATOM 739 N N . HIS A 1 98 ? -0.802 -6.365 10.429 1.00 93.81 98 HIS A N 1
ATOM 740 C CA . HIS A 1 98 ? 0.279 -6.623 11.377 1.00 93.81 98 HIS A CA 1
ATOM 741 C C . HIS A 1 98 ? 0.256 -5.672 12.581 1.00 93.81 98 HIS A C 1
ATOM 743 O O . HIS A 1 98 ? 0.379 -6.131 13.719 1.00 93.81 98 HIS A O 1
ATOM 749 N N . ALA A 1 99 ? 0.067 -4.373 12.347 1.00 94.25 99 ALA A N 1
ATOM 750 C CA . ALA A 1 99 ? 0.021 -3.360 13.396 1.00 94.25 99 ALA A CA 1
ATOM 751 C C . ALA A 1 99 ? -1.196 -3.544 14.311 1.00 94.25 99 ALA A C 1
ATOM 753 O O . ALA A 1 99 ? -1.058 -3.513 15.528 1.00 94.25 99 ALA A O 1
ATOM 754 N N . PHE A 1 100 ? -2.369 -3.837 13.745 1.00 94.62 100 PHE A N 1
ATOM 755 C CA . PHE A 1 100 ? -3.582 -4.100 14.514 1.00 94.62 100 PHE A CA 1
ATOM 756 C C . PHE A 1 100 ? -3.394 -5.268 15.481 1.00 94.62 100 PHE A C 1
ATOM 758 O O . PHE A 1 100 ? -3.743 -5.159 16.655 1.00 94.62 100 PHE A O 1
ATOM 765 N N . ARG A 1 101 ? -2.803 -6.374 15.010 1.00 91.69 101 ARG A N 1
ATOM 766 C CA . ARG A 1 101 ? -2.543 -7.543 15.858 1.00 91.69 101 ARG A CA 1
ATOM 767 C C . ARG A 1 101 ? -1.579 -7.219 16.998 1.00 91.69 101 ARG A C 1
ATOM 769 O O . ARG A 1 101 ? -1.768 -7.709 18.104 1.00 91.69 101 ARG A O 1
ATOM 776 N N . HIS A 1 102 ? -0.563 -6.407 16.722 1.00 91.31 102 HIS A N 1
ATOM 777 C CA . HIS A 1 102 ? 0.391 -5.956 17.730 1.00 91.31 102 HIS A CA 1
ATOM 778 C C . HIS A 1 102 ? -0.251 -5.016 18.765 1.00 91.31 102 HIS A C 1
ATOM 780 O O . HIS A 1 102 ? 0.047 -5.119 19.948 1.00 91.31 102 HIS A O 1
ATOM 786 N N . ASP A 1 103 ? -1.139 -4.119 18.337 1.00 92.62 103 ASP A N 1
ATOM 787 C CA . ASP A 1 103 ? -1.713 -3.089 19.209 1.00 92.62 103 ASP A CA 1
ATOM 788 C C . ASP A 1 103 ? -2.886 -3.588 20.060 1.00 92.62 103 ASP A C 1
ATOM 790 O O . ASP A 1 103 ? -3.114 -3.075 21.155 1.00 92.62 103 ASP A O 1
ATOM 794 N N . VAL A 1 104 ? -3.668 -4.544 19.550 1.00 91.62 104 VAL A N 1
ATOM 795 C CA . VAL A 1 104 ? -4.804 -5.117 20.282 1.00 91.62 104 VAL A CA 1
ATOM 796 C C . VAL A 1 104 ? -4.345 -6.149 21.312 1.00 91.62 104 VAL A C 1
ATOM 798 O O . VAL A 1 104 ? -4.952 -6.212 22.377 1.00 91.62 104 VAL A O 1
ATOM 801 N N . ASP A 1 105 ? -3.293 -6.919 21.003 1.00 86.44 105 ASP A N 1
ATOM 802 C CA . ASP A 1 105 ? -2.677 -7.928 21.886 1.00 86.44 105 ASP A CA 1
ATOM 803 C C . ASP A 1 105 ? -3.700 -8.857 22.582 1.00 86.44 105 ASP A C 1
ATOM 805 O O . ASP A 1 105 ? -3.561 -9.234 23.745 1.00 86.44 105 ASP A O 1
ATOM 809 N N . ASP A 1 106 ? -4.773 -9.209 21.864 1.00 89.44 106 ASP A N 1
ATOM 810 C CA . ASP A 1 106 ? -5.869 -10.050 22.352 1.00 89.44 106 ASP A CA 1
ATOM 811 C C . ASP A 1 106 ? -6.027 -11.280 21.438 1.00 89.44 106 ASP A C 1
ATOM 813 O O . ASP A 1 106 ? -6.384 -11.130 20.261 1.00 89.44 106 ASP A O 1
ATOM 817 N N . PRO A 1 107 ? -5.795 -12.505 21.949 1.00 86.62 107 PRO A N 1
ATOM 818 C CA . PRO A 1 107 ? -5.980 -13.741 21.193 1.00 86.62 107 PRO A CA 1
ATOM 819 C C . PRO A 1 107 ? -7.404 -13.947 20.653 1.00 86.62 107 PRO A C 1
ATOM 821 O O . PRO A 1 107 ? -7.570 -14.649 19.656 1.00 86.62 107 PRO A O 1
ATOM 824 N N . GLU A 1 108 ? -8.426 -13.346 21.273 1.00 89.38 108 GLU A N 1
ATOM 825 C CA . GLU A 1 108 ? -9.817 -13.424 20.804 1.00 89.38 108 GLU A CA 1
ATOM 826 C C . GLU A 1 108 ? -10.113 -12.447 19.654 1.00 89.38 108 GLU A C 1
ATOM 828 O O . GLU A 1 108 ? -11.145 -12.561 18.989 1.00 89.38 108 GLU A O 1
ATOM 833 N N . ARG A 1 109 ? -9.200 -11.509 19.368 1.00 85.38 109 ARG A N 1
ATOM 834 C CA . ARG A 1 109 ? -9.310 -10.528 18.277 1.00 85.38 109 ARG A CA 1
ATOM 835 C C . ARG A 1 109 ? -8.128 -10.654 17.314 1.00 85.38 109 ARG A C 1
ATOM 837 O O . ARG A 1 109 ? -7.302 -9.746 17.216 1.00 85.38 109 ARG A O 1
ATOM 844 N N . PRO A 1 110 ? -8.050 -11.756 16.547 1.00 85.75 110 PRO A N 1
ATOM 845 C CA . PRO A 1 110 ? -6.894 -12.045 15.701 1.00 85.75 110 PRO A CA 1
ATOM 846 C C . PRO A 1 110 ? -6.730 -11.088 14.508 1.00 85.75 110 PRO A C 1
ATOM 848 O O . PRO A 1 110 ? -5.676 -11.094 13.873 1.00 85.75 110 PRO A O 1
ATOM 851 N N . GLY A 1 111 ? -7.745 -10.280 14.181 1.00 89.25 111 GLY A N 1
ATOM 852 C CA . GLY A 1 111 ? -7.720 -9.381 13.032 1.00 89.25 111 GLY A CA 1
ATOM 853 C C . GLY A 1 111 ? -8.873 -8.379 13.007 1.00 89.25 111 GLY A C 1
ATOM 854 O O . GLY A 1 111 ? -9.668 -8.281 13.943 1.00 89.25 111 GLY A O 1
ATOM 855 N N . VAL A 1 112 ? -8.943 -7.626 11.910 1.00 92.00 112 VAL A N 1
ATOM 856 C CA . VAL A 1 112 ? -9.934 -6.568 11.692 1.00 92.00 112 VAL A CA 1
ATOM 857 C C . VAL A 1 112 ? -11.143 -7.131 10.953 1.00 92.00 112 VAL A C 1
ATOM 859 O O . VAL A 1 112 ? -10.993 -7.736 9.895 1.00 92.00 112 VAL A O 1
ATOM 862 N N . HIS A 1 113 ? -12.343 -6.899 11.485 1.00 91.38 113 HIS A N 1
ATOM 863 C CA . HIS A 1 113 ? -13.584 -7.170 10.757 1.00 91.38 113 HIS A CA 1
ATOM 864 C C . HIS A 1 113 ? -13.708 -6.223 9.552 1.00 91.38 113 HIS A C 1
ATOM 866 O O . HIS A 1 113 ? -13.397 -5.037 9.681 1.00 91.38 113 HIS A O 1
ATOM 872 N N . THR A 1 114 ? -14.190 -6.713 8.408 1.00 90.25 114 THR A N 1
ATOM 873 C CA . THR A 1 114 ? -14.307 -5.953 7.145 1.00 90.25 114 THR A CA 1
ATOM 874 C C . THR A 1 114 ? -15.032 -4.617 7.323 1.00 90.25 114 THR A C 1
ATOM 876 O O . THR A 1 114 ? -14.512 -3.582 6.909 1.00 90.25 114 THR A O 1
ATOM 879 N N . ASP A 1 115 ? -16.144 -4.608 8.063 1.00 92.06 115 ASP A N 1
ATOM 880 C CA . ASP A 1 115 ? -16.913 -3.398 8.416 1.00 92.06 115 ASP A CA 1
ATOM 881 C C . ASP A 1 115 ? -16.094 -2.295 9.107 1.00 92.06 115 ASP A C 1
ATOM 883 O O . ASP A 1 115 ? -16.450 -1.115 9.077 1.00 92.06 115 ASP A O 1
ATOM 887 N N . HIS A 1 116 ? -15.000 -2.658 9.776 1.00 93.19 116 HIS A N 1
ATOM 888 C CA . HIS A 1 116 ? -14.141 -1.728 10.506 1.00 93.19 116 HIS A CA 1
ATOM 889 C C . HIS A 1 116 ? -12.846 -1.410 9.761 1.00 93.19 116 HIS A C 1
ATOM 891 O O . HIS A 1 116 ? -12.075 -0.562 10.217 1.00 93.19 116 HIS A O 1
ATOM 897 N N . LEU A 1 117 ? -12.606 -2.036 8.607 1.00 94.44 117 LEU A N 1
ATOM 898 C CA . LEU A 1 117 ? -11.368 -1.865 7.860 1.00 94.44 117 LEU A CA 1
ATOM 899 C C . LEU A 1 117 ? -11.141 -0.403 7.465 1.00 94.44 117 LEU A C 1
ATOM 901 O O . LEU A 1 117 ? -10.071 0.132 7.732 1.00 94.44 117 LEU A O 1
ATOM 905 N N . ALA A 1 118 ? -12.153 0.276 6.917 1.00 94.38 118 ALA A N 1
ATOM 906 C CA . ALA A 1 118 ? -12.035 1.687 6.537 1.00 94.38 118 ALA A CA 1
ATOM 907 C C . ALA A 1 118 ? -11.744 2.604 7.741 1.00 94.38 118 ALA A C 1
ATOM 909 O O . ALA A 1 118 ? -10.943 3.535 7.636 1.00 94.38 118 ALA A O 1
ATOM 910 N N . PHE A 1 119 ? -12.345 2.310 8.901 1.00 95.50 119 PHE A N 1
ATOM 911 C CA . PHE A 1 119 ? -12.097 3.045 10.142 1.00 95.50 119 PHE A CA 1
ATOM 912 C C . PHE A 1 119 ? -10.645 2.889 10.604 1.00 95.50 119 PHE A C 1
ATOM 914 O O . PHE A 1 119 ? -9.972 3.883 10.889 1.00 95.50 119 PHE A O 1
ATOM 921 N N . TYR A 1 120 ? -10.138 1.654 10.655 1.00 95.75 120 TYR A N 1
ATOM 922 C CA . TYR A 1 120 ? -8.754 1.417 11.055 1.00 95.75 120 TYR A CA 1
ATOM 923 C C . TYR A 1 120 ? -7.770 1.954 10.018 1.00 95.75 120 TYR A C 1
ATOM 925 O O . TYR A 1 120 ? -6.776 2.563 10.399 1.00 95.75 120 TYR A O 1
ATOM 933 N N . PHE A 1 121 ? -8.073 1.849 8.726 1.00 96.88 121 PHE A N 1
ATOM 934 C CA . PHE A 1 121 ? -7.240 2.427 7.676 1.00 96.88 121 PHE A CA 1
ATOM 935 C C . PHE A 1 121 ? -7.040 3.932 7.887 1.00 96.88 121 PHE A C 1
ATOM 937 O O . PHE A 1 121 ? -5.907 4.416 7.924 1.00 96.88 121 PHE A O 1
ATOM 944 N N . GLN A 1 122 ? -8.123 4.661 8.166 1.00 96.81 122 GLN A N 1
ATOM 945 C CA . GLN A 1 122 ? -8.045 6.080 8.503 1.00 96.81 122 GLN A CA 1
ATOM 946 C C . GLN A 1 122 ? -7.297 6.344 9.813 1.00 96.81 122 GLN A C 1
ATOM 948 O O . GLN A 1 122 ? -6.543 7.313 9.898 1.00 96.81 122 GLN A O 1
ATOM 953 N N . LYS A 1 123 ? -7.471 5.492 10.826 1.00 95.38 123 LYS A N 1
ATOM 954 C CA . LYS A 1 123 ? -6.787 5.635 12.116 1.00 95.38 123 LYS A CA 1
ATOM 955 C C . LYS A 1 123 ? -5.267 5.491 11.999 1.00 95.38 123 LYS A C 1
ATOM 957 O O . LYS A 1 123 ? -4.555 6.251 12.648 1.00 95.38 123 LYS A O 1
ATOM 962 N N . TYR A 1 124 ? -4.780 4.540 11.204 1.00 95.81 124 TYR A N 1
ATOM 963 C CA . TYR A 1 124 ? -3.343 4.287 11.055 1.00 95.81 124 TYR A CA 1
ATOM 964 C C . TYR A 1 124 ? -2.676 5.236 10.053 1.00 95.81 124 TYR A C 1
ATOM 966 O O . TYR A 1 124 ? -1.572 5.710 10.313 1.00 95.81 124 TYR A O 1
ATOM 974 N N . PHE A 1 125 ? -3.337 5.547 8.933 1.00 96.19 125 PHE A N 1
ATOM 975 C CA . PHE A 1 125 ? -2.713 6.283 7.824 1.00 96.19 125 PHE A CA 1
ATOM 976 C C . PHE A 1 125 ? -3.195 7.730 7.668 1.00 96.19 125 PHE A C 1
ATOM 978 O O . PHE A 1 125 ? -2.658 8.470 6.848 1.00 96.19 125 PHE A O 1
ATOM 985 N N . GLY A 1 126 ? -4.216 8.160 8.417 1.00 95.75 126 GLY A N 1
ATOM 986 C CA . GLY A 1 126 ? -4.770 9.518 8.319 1.00 95.75 126 GLY A CA 1
ATOM 987 C C . GLY A 1 126 ? -5.511 9.806 7.006 1.00 95.75 126 GLY A C 1
ATOM 988 O O . GLY A 1 126 ? -5.881 10.950 6.748 1.00 95.75 126 GLY A O 1
ATOM 989 N N . ARG A 1 127 ? -5.744 8.778 6.184 1.00 94.44 127 ARG A N 1
ATOM 990 C CA . ARG A 1 127 ? -6.410 8.835 4.877 1.00 94.44 127 ARG A CA 1
ATOM 991 C C . ARG A 1 127 ? -7.653 7.954 4.886 1.00 94.44 127 ARG A C 1
ATOM 993 O O . ARG A 1 127 ? -7.614 6.847 5.406 1.00 94.44 127 ARG A O 1
ATOM 1000 N N . ALA A 1 128 ? -8.745 8.418 4.284 1.00 94.69 128 ALA A N 1
ATOM 1001 C CA . ALA A 1 128 ? -9.933 7.589 4.107 1.00 94.69 128 ALA A CA 1
ATOM 1002 C C . ALA A 1 128 ? -9.704 6.528 3.016 1.00 94.69 128 ALA A C 1
ATOM 1004 O O . ALA A 1 128 ? -9.185 6.845 1.947 1.00 94.69 128 ALA A O 1
ATOM 1005 N N . LEU A 1 129 ? -10.133 5.290 3.272 1.00 95.50 129 LEU A N 1
ATOM 1006 C CA . LEU A 1 129 ? -10.196 4.239 2.257 1.00 95.50 129 LEU A CA 1
ATOM 1007 C C . LEU A 1 129 ? -11.512 4.368 1.484 1.00 95.50 129 LEU A C 1
ATOM 1009 O O . LEU A 1 129 ? -12.583 4.271 2.084 1.00 95.50 129 LEU A O 1
ATOM 1013 N N . GLN A 1 130 ? -11.439 4.593 0.173 1.00 94.56 130 GLN A N 1
ATOM 1014 C CA . GLN A 1 130 ? -12.603 4.676 -0.710 1.00 94.56 130 GLN A CA 1
ATOM 1015 C C . GLN A 1 130 ? -12.513 3.581 -1.773 1.00 94.56 130 GLN A C 1
ATOM 1017 O O . GLN A 1 130 ? -11.592 3.575 -2.581 1.00 94.56 130 GLN A O 1
ATOM 1022 N N . ALA A 1 131 ? -13.483 2.663 -1.794 1.00 94.38 131 ALA A N 1
ATOM 1023 C CA . ALA A 1 131 ? -13.518 1.570 -2.773 1.00 94.38 131 ALA A CA 1
ATOM 1024 C C . ALA A 1 131 ? -13.599 2.079 -4.224 1.00 94.38 1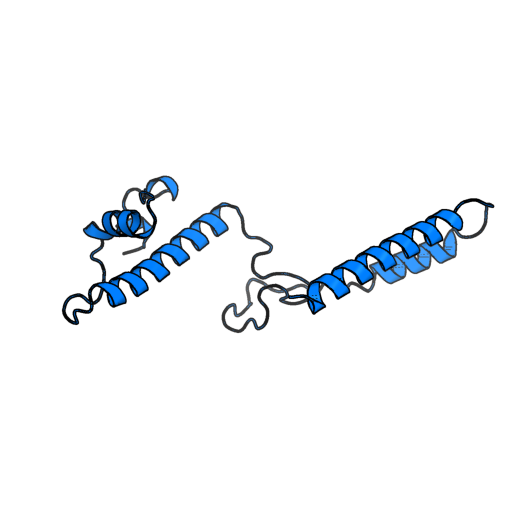31 ALA A C 1
ATOM 1026 O O . ALA A 1 131 ? -12.993 1.509 -5.133 1.00 94.38 131 ALA A O 1
ATOM 1027 N N . LYS A 1 132 ? -14.278 3.215 -4.416 1.00 95.31 132 LYS A N 1
ATOM 1028 C CA . LYS A 1 132 ? -14.483 3.845 -5.724 1.00 95.31 132 LYS A CA 1
ATOM 1029 C C . LYS A 1 132 ? -13.192 4.312 -6.382 1.00 95.31 132 LYS A C 1
ATOM 1031 O O . LYS A 1 132 ? -13.105 4.261 -7.605 1.00 95.31 132 LYS A O 1
ATOM 1036 N N . ASP A 1 133 ? -12.184 4.680 -5.592 1.00 93.81 133 ASP A N 1
ATOM 1037 C CA . ASP A 1 133 ? -10.864 5.072 -6.105 1.00 93.81 133 ASP A CA 1
ATOM 1038 C C . ASP A 1 133 ? -10.153 3.900 -6.808 1.00 93.81 133 ASP A C 1
ATOM 1040 O O . ASP A 1 133 ? -9.257 4.113 -7.618 1.00 93.81 133 ASP A O 1
ATOM 1044 N N . TYR A 1 134 ? -10.589 2.666 -6.535 1.00 94.44 134 TYR A N 1
ATOM 1045 C CA . TYR A 1 134 ? -10.054 1.420 -7.088 1.00 94.44 134 TYR A CA 1
ATOM 1046 C C . TYR A 1 134 ? -11.078 0.676 -7.967 1.00 94.44 134 TYR A C 1
ATOM 1048 O O . TYR A 1 134 ? -10.918 -0.512 -8.248 1.00 94.44 134 TYR A O 1
ATOM 1056 N N . GLY A 1 135 ? -12.155 1.351 -8.388 1.00 94.19 135 GLY A N 1
ATOM 1057 C CA . GLY A 1 135 ? -13.167 0.780 -9.283 1.00 94.19 135 GLY A CA 1
ATOM 1058 C C . GLY A 1 135 ? -14.078 -0.275 -8.645 1.00 94.19 135 GLY A C 1
ATOM 1059 O O . GLY A 1 135 ? -14.599 -1.133 -9.357 1.00 94.19 135 GLY A O 1
ATOM 1060 N N . ARG A 1 136 ? -14.262 -0.236 -7.318 1.00 94.81 136 ARG A N 1
ATOM 1061 C CA . ARG A 1 136 ? -15.159 -1.128 -6.558 1.00 94.81 136 ARG A CA 1
ATOM 1062 C C . ARG A 1 136 ? -16.234 -0.340 -5.817 1.00 94.81 136 ARG A C 1
ATOM 1064 O O . ARG A 1 136 ? -16.033 0.831 -5.497 1.00 94.81 136 ARG A O 1
ATOM 1071 N N . GLU A 1 137 ? -17.367 -0.973 -5.523 1.00 94.31 137 GLU A N 1
ATOM 1072 C CA . GLU A 1 137 ? -18.465 -0.308 -4.809 1.00 94.31 137 GLU A CA 1
ATOM 1073 C C . GLU A 1 137 ? -18.340 -0.472 -3.293 1.00 94.31 137 GLU A C 1
ATOM 1075 O O . GLU A 1 137 ? -18.633 0.466 -2.546 1.00 94.31 137 GLU A O 1
ATOM 1080 N N . THR A 1 138 ? -17.851 -1.626 -2.830 1.00 93.56 138 THR A N 1
ATOM 1081 C CA . THR A 1 138 ? -17.663 -1.908 -1.400 1.00 93.56 138 THR A CA 1
ATOM 1082 C C . THR A 1 138 ? -16.213 -2.225 -1.047 1.00 93.56 138 THR A C 1
ATOM 1084 O O . THR A 1 138 ? -15.381 -2.558 -1.893 1.00 93.56 138 THR A O 1
ATOM 1087 N N . VAL A 1 139 ? -15.892 -2.097 0.243 1.00 92.75 139 VAL A N 1
ATOM 1088 C CA . VAL A 1 139 ? -14.569 -2.462 0.769 1.00 92.75 139 VAL A CA 1
ATOM 1089 C C . VAL A 1 139 ? -14.351 -3.977 0.697 1.00 92.75 139 VAL A C 1
ATOM 1091 O O . VAL A 1 139 ? -13.223 -4.401 0.477 1.00 92.75 139 VAL A O 1
ATOM 1094 N N . GLU A 1 140 ? -15.408 -4.781 0.822 1.00 92.75 140 GLU A N 1
ATOM 1095 C CA . GLU A 1 140 ? -15.349 -6.245 0.681 1.00 92.75 140 GLU A CA 1
ATOM 1096 C C . GLU A 1 140 ? -14.938 -6.641 -0.742 1.00 92.75 140 GLU A C 1
ATOM 1098 O O . GLU A 1 140 ? -13.968 -7.376 -0.927 1.00 92.75 140 GLU A O 1
ATOM 1103 N N . GLU A 1 141 ? -15.567 -6.033 -1.757 1.00 93.62 141 GLU A N 1
ATOM 1104 C CA . GLU A 1 141 ? -15.191 -6.217 -3.164 1.00 93.62 141 GLU A CA 1
ATOM 1105 C C . GLU A 1 141 ? -13.747 -5.782 -3.452 1.00 93.62 141 GLU A C 1
ATOM 1107 O O . GLU A 1 141 ? -13.076 -6.367 -4.305 1.00 93.62 141 GLU A O 1
ATOM 1112 N N . LEU A 1 142 ? -13.260 -4.750 -2.752 1.00 92.88 142 LEU A N 1
ATOM 1113 C CA . LEU A 1 142 ? -11.890 -4.256 -2.889 1.00 92.88 142 LEU A CA 1
ATOM 1114 C C . LEU A 1 142 ? -10.851 -5.255 -2.375 1.00 92.88 142 LEU A C 1
ATOM 1116 O O . LEU A 1 142 ? -9.809 -5.425 -3.009 1.00 92.88 142 LEU A O 1
ATOM 1120 N N . VAL A 1 143 ? -11.120 -5.908 -1.244 1.00 92.00 143 VAL A N 1
ATOM 1121 C CA . VAL A 1 143 ? -10.195 -6.890 -0.654 1.00 92.00 143 VAL A CA 1
ATOM 1122 C C . VAL A 1 143 ? -10.428 -8.319 -1.149 1.00 92.00 143 VAL A C 1
ATOM 1124 O O . VAL A 1 143 ? -9.597 -9.185 -0.887 1.00 92.00 143 VAL A O 1
ATOM 1127 N N . GLY A 1 144 ? -11.508 -8.559 -1.898 1.00 89.50 144 GLY A N 1
ATOM 1128 C CA . GLY A 1 144 ? -11.842 -9.864 -2.466 1.00 89.50 144 GLY A CA 1
ATOM 1129 C C . GLY A 1 144 ? -12.346 -10.872 -1.432 1.00 89.50 144 GLY A C 1
ATOM 1130 O O . GLY A 1 144 ? -12.016 -12.054 -1.546 1.00 89.50 144 GLY A O 1
ATOM 1131 N N . LEU A 1 145 ? -13.092 -10.401 -0.424 1.00 81.25 145 LEU A N 1
ATOM 1132 C CA . LEU A 1 145 ? -13.685 -11.211 0.651 1.00 81.25 145 LEU A CA 1
ATOM 1133 C C . LEU A 1 145 ? -15.213 -11.233 0.583 1.00 81.25 145 LEU A C 1
ATOM 1135 O O . LEU A 1 145 ? -15.793 -10.234 0.104 1.00 81.25 145 LEU A O 1
#

Secondary structure (DSSP, 8-state):
-HHHHHHHHHHHHHHHHHHHHHHHTTSS--SS-HHHHHHHHHHHHS--------TTT--TTS-S-TT-SSTT--TTTT--HHHHHHHHHHHHHHHHHHHHHHHH--TT--S--HHHHHHHHHHHHSS---GGGGT-SSHHHHHT-

Foldseek 3Di:
DVVVVVVVVVVVVVVVVVVVVVVVVPPDDDDDDPPVVVVVVVVVVVPPPVPPDPLVPDPPVPDPDQQPPDSRRHNCNPPDPLNVVLVVVVVLLVVLQVVVCVVVVDPVDNGDDQVCSQVSSCVVPVDGDDVVVNPDHGSCVVVVD

Organism: NCBI:txid1333877